Protein AF-A0A3D0DB04-F1 (afdb_monomer)

Solvent-accessible surface area (backbone atoms only — not comparable to full-atom values): 4594 Å² total; per-residue (Å²): 136,60,70,67,58,55,49,53,47,51,52,53,52,54,52,30,53,76,70,73,44,87,75,53,72,70,50,48,68,52,48,49,60,51,51,52,53,50,52,53,48,51,56,49,46,53,68,78,48,65,74,71,92,62,82,73,71,76,68,84,67,77,89,76,82,83,78,83,76,87,130

Foldseek 3Di:
DPPVLVVLLVVVCVVCVVVVHDDDPVNSVVVSVVVVVVVVVVVVCCVVCVPPDDPPPPDPPPPDDPPPDDD

Nearest PDB structures (foldseek):
  4ne1-assembly1_K  TM=5.941E-01  e=7.898E+00  Homo sapiens
  8i7j-assembly1_N  TM=3.890E-01  e=5.230E+00  Kluyveromyces lactis NRRL Y-1140

pLDDT: mean 78.16, std 17.4, range [45.66, 97.0]

Structure (mmCIF, N/CA/C/O backbone):
data_AF-A0A3D0DB04-F1
#
_entry.id   AF-A0A3D0DB04-F1
#
loop_
_atom_site.group_PDB
_atom_site.id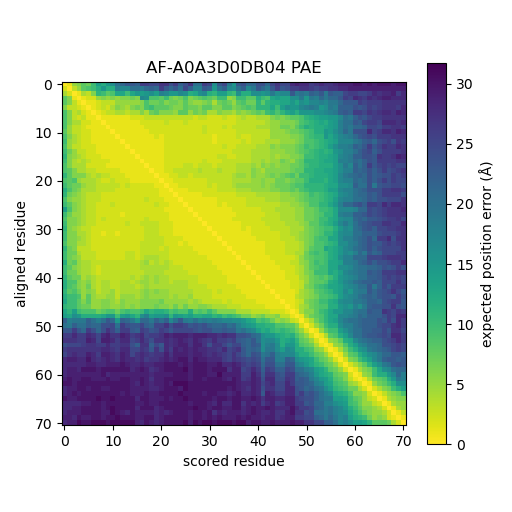
_atom_site.type_symbol
_atom_site.label_atom_id
_atom_site.label_alt_id
_atom_site.label_comp_id
_atom_site.label_asym_id
_atom_site.label_entity_id
_atom_site.label_seq_id
_atom_site.pdbx_PDB_ins_code
_atom_site.Cartn_x
_atom_site.Cartn_y
_atom_site.Cartn_z
_atom_site.occupancy
_atom_site.B_iso_or_equiv
_atom_site.auth_seq_id
_atom_site.auth_comp_id
_atom_site.auth_asym_id
_atom_site.auth_atom_id
_atom_site.pdbx_PDB_model_num
ATOM 1 N N . MET A 1 1 ? 14.569 12.788 5.812 1.00 51.62 1 MET A N 1
ATOM 2 C CA . MET A 1 1 ? 13.898 11.649 5.146 1.00 51.62 1 MET A CA 1
ATOM 3 C C . MET A 1 1 ? 12.403 11.567 5.505 1.00 51.62 1 MET A C 1
ATOM 5 O O . MET A 1 1 ? 11.840 10.491 5.392 1.00 51.62 1 MET A O 1
ATOM 9 N N . SER A 1 2 ? 11.725 12.663 5.885 1.00 60.00 2 SER A N 1
ATOM 10 C CA . SER A 1 2 ? 10.466 12.533 6.650 1.00 60.00 2 SER A CA 1
ATOM 11 C C . SER A 1 2 ? 9.189 13.047 5.968 1.00 60.00 2 SER A C 1
ATOM 13 O O . SER A 1 2 ? 8.135 12.504 6.246 1.00 60.00 2 SER A O 1
ATOM 15 N N . GLU A 1 3 ? 9.237 13.984 5.014 1.00 68.44 3 GLU A N 1
ATOM 16 C CA . GLU A 1 3 ? 7.991 14.504 4.402 1.00 68.44 3 GLU A CA 1
ATOM 17 C C . GLU A 1 3 ? 7.280 13.500 3.481 1.00 68.44 3 GLU A C 1
ATOM 19 O O . GLU A 1 3 ? 6.054 13.448 3.427 1.00 68.44 3 GLU A O 1
ATOM 24 N N . HIS A 1 4 ? 8.037 12.676 2.753 1.00 66.06 4 HIS A N 1
ATOM 25 C CA . HIS A 1 4 ? 7.453 11.786 1.748 1.00 66.06 4 HIS A CA 1
ATOM 26 C C . HIS A 1 4 ? 6.748 10.564 2.364 1.00 66.06 4 HIS A C 1
ATOM 28 O O . HIS A 1 4 ? 5.682 10.168 1.897 1.00 66.06 4 HIS A O 1
ATOM 34 N N . ALA A 1 5 ? 7.306 9.997 3.440 1.00 67.75 5 ALA A N 1
ATOM 35 C CA . ALA A 1 5 ? 6.699 8.872 4.155 1.00 67.75 5 ALA A CA 1
ATOM 36 C C . ALA A 1 5 ? 5.415 9.295 4.892 1.00 67.75 5 ALA A C 1
ATOM 38 O O . ALA A 1 5 ? 4.420 8.568 4.865 1.00 67.75 5 ALA A O 1
ATOM 39 N N . ASP A 1 6 ? 5.410 10.499 5.473 1.00 78.81 6 ASP A N 1
ATOM 40 C CA . ASP A 1 6 ? 4.230 11.064 6.132 1.00 78.81 6 ASP A CA 1
ATOM 41 C C . ASP A 1 6 ? 3.089 11.316 5.133 1.00 78.81 6 ASP A C 1
ATOM 43 O O . ASP A 1 6 ? 1.927 11.040 5.437 1.00 78.81 6 ASP A O 1
ATOM 47 N N . SER A 1 7 ? 3.412 11.746 3.908 1.00 86.06 7 SER A N 1
ATOM 48 C CA . SER A 1 7 ? 2.420 11.930 2.839 1.00 86.06 7 SER A CA 1
ATOM 49 C C . SER A 1 7 ? 1.775 10.609 2.407 1.00 86.06 7 SER A C 1
ATOM 51 O O . SER A 1 7 ? 0.550 10.504 2.360 1.00 86.06 7 SER A O 1
ATOM 53 N N . VAL A 1 8 ? 2.574 9.567 2.147 1.00 87.56 8 VAL A N 1
ATOM 54 C CA . VAL A 1 8 ? 2.056 8.243 1.742 1.00 87.56 8 VAL A CA 1
ATOM 55 C C . VAL A 1 8 ? 1.185 7.635 2.837 1.00 87.56 8 VAL A C 1
ATOM 57 O O . VAL A 1 8 ? 0.121 7.074 2.566 1.00 87.56 8 VAL A O 1
ATOM 60 N N . ARG A 1 9 ? 1.603 7.786 4.096 1.00 91.75 9 ARG A N 1
ATOM 61 C CA . ARG A 1 9 ? 0.824 7.345 5.250 1.00 91.75 9 ARG A CA 1
ATOM 62 C C . ARG A 1 9 ? -0.561 7.997 5.278 1.00 91.75 9 ARG A C 1
ATOM 64 O O . ARG A 1 9 ? -1.559 7.300 5.456 1.00 91.75 9 ARG A O 1
ATOM 71 N N . GLN A 1 10 ? -0.638 9.313 5.079 1.00 92.69 10 GLN A N 1
ATOM 72 C CA . GLN A 1 10 ? -1.914 10.033 5.044 1.00 92.69 10 GLN A CA 1
ATOM 73 C C . GLN A 1 10 ? -2.808 9.577 3.887 1.00 92.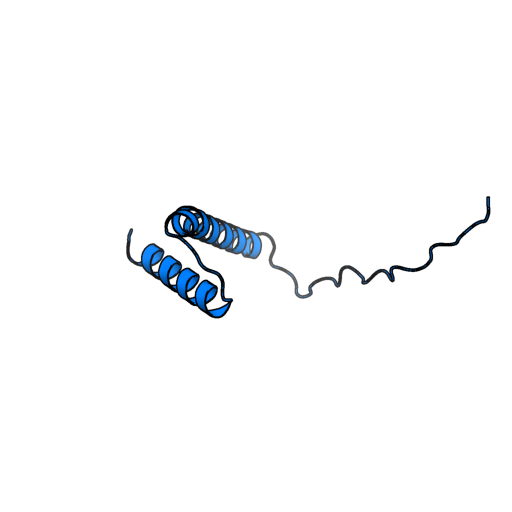69 10 GLN A C 1
ATOM 75 O O . GLN A 1 10 ? -4.004 9.356 4.091 1.00 92.69 10 GLN A O 1
ATOM 80 N N . GLU A 1 11 ? -2.244 9.378 2.697 1.00 92.75 11 GLU A N 1
ATOM 81 C CA . GLU A 1 11 ? -2.991 8.884 1.537 1.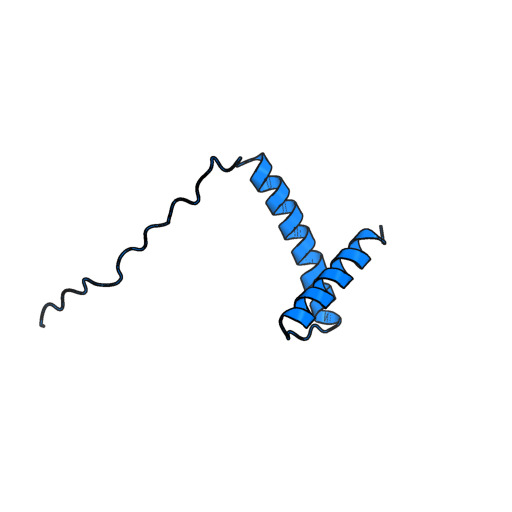00 92.75 11 GLU A CA 1
ATOM 82 C C . GLU A 1 11 ? -3.582 7.490 1.778 1.00 92.75 11 GLU A C 1
ATOM 84 O O . GLU A 1 11 ? -4.761 7.263 1.494 1.00 92.75 11 GLU A O 1
ATOM 89 N N . LEU A 1 12 ? -2.808 6.574 2.369 1.00 92.62 12 LEU A N 1
ATOM 90 C CA . LEU A 1 12 ? -3.277 5.229 2.710 1.00 9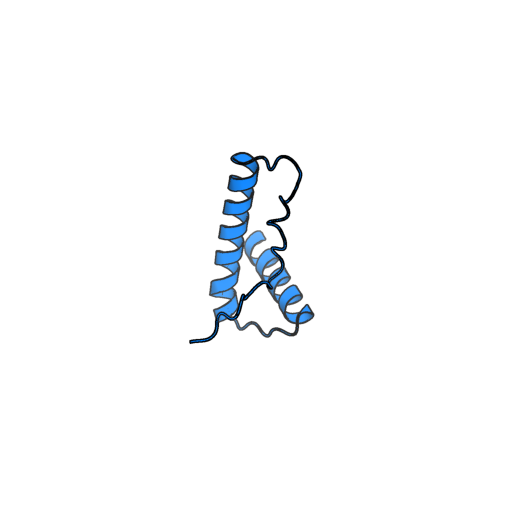2.62 12 LEU A CA 1
ATOM 91 C C . LEU A 1 12 ? -4.402 5.259 3.752 1.00 92.62 12 LEU A C 1
ATOM 93 O O . LEU A 1 12 ? -5.387 4.533 3.609 1.00 92.62 12 LEU A O 1
ATOM 97 N N . ILE A 1 13 ? -4.318 6.143 4.752 1.00 94.38 13 ILE A N 1
ATOM 98 C CA . ILE A 1 13 ? -5.395 6.349 5.734 1.00 94.38 13 ILE A CA 1
ATOM 99 C C . ILE A 1 13 ? -6.668 6.862 5.048 1.00 94.38 13 ILE A C 1
ATOM 101 O O . ILE A 1 13 ? -7.764 6.366 5.322 1.00 94.38 13 ILE A O 1
ATOM 105 N N . LEU A 1 14 ? -6.548 7.853 4.160 1.00 95.38 14 LEU A N 1
ATOM 106 C CA . LEU A 1 14 ? -7.689 8.407 3.427 1.00 95.38 14 LEU A CA 1
ATOM 107 C C . LEU A 1 14 ? -8.332 7.358 2.513 1.00 95.38 14 LEU A C 1
ATOM 109 O O . LEU A 1 14 ? -9.561 7.239 2.480 1.00 95.38 14 LEU A O 1
ATO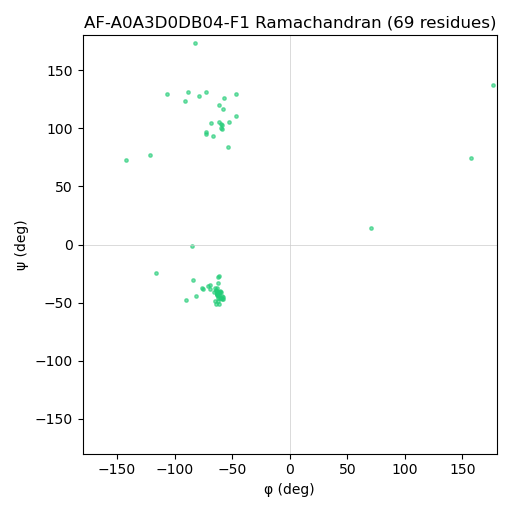M 113 N N . LEU A 1 15 ? -7.518 6.562 1.819 1.00 94.94 15 LEU A N 1
ATOM 114 C CA . LEU A 1 15 ? -7.987 5.469 0.975 1.00 94.94 15 LEU A CA 1
ATOM 115 C C . LEU A 1 15 ? -8.720 4.405 1.796 1.00 94.94 15 LEU A C 1
ATOM 117 O O . LEU A 1 15 ? -9.837 4.033 1.438 1.00 94.94 15 LEU A O 1
ATOM 121 N N . ALA A 1 16 ? -8.136 3.956 2.908 1.00 94.75 16 ALA A N 1
ATOM 122 C CA . ALA A 1 16 ? -8.752 2.968 3.786 1.00 94.75 16 ALA A CA 1
ATOM 123 C C . ALA A 1 16 ? -10.102 3.456 4.325 1.00 94.75 16 ALA A C 1
ATOM 125 O O . ALA A 1 16 ? -11.095 2.735 4.232 1.00 94.75 16 ALA A O 1
ATOM 126 N N . ARG A 1 17 ? -10.182 4.720 4.766 1.00 94.81 17 ARG A N 1
ATOM 127 C CA . ARG A 1 17 ? -11.444 5.348 5.190 1.00 94.81 17 ARG A CA 1
ATOM 128 C C . ARG A 1 17 ? -12.496 5.337 4.087 1.00 94.81 17 ARG A C 1
ATOM 130 O O . ARG A 1 17 ? -13.640 4.982 4.354 1.00 94.81 17 ARG A O 1
ATOM 137 N N . ARG A 1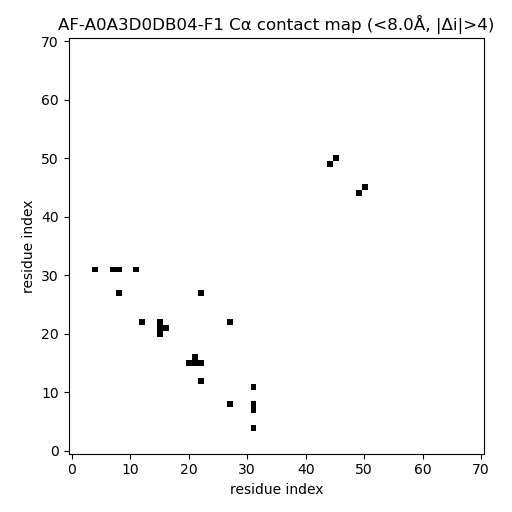 18 ? -12.120 5.684 2.851 1.00 97.00 18 ARG A N 1
ATOM 138 C CA . ARG A 1 18 ? -13.031 5.656 1.693 1.00 97.00 18 ARG A CA 1
ATOM 139 C C . ARG A 1 18 ? -13.546 4.246 1.395 1.00 97.00 18 ARG A C 1
ATOM 141 O O . ARG A 1 18 ? -14.680 4.099 0.955 1.00 97.00 18 ARG A O 1
ATOM 148 N N . LEU A 1 19 ? -12.726 3.227 1.643 1.00 96.12 19 LEU A N 1
ATOM 149 C CA . LEU A 1 19 ? -13.082 1.817 1.477 1.00 96.12 19 LEU A CA 1
ATOM 150 C C . LEU A 1 19 ? -13.804 1.222 2.701 1.00 96.12 19 LEU A C 1
ATOM 152 O O . LEU A 1 19 ? -14.166 0.050 2.677 1.00 96.12 19 LEU A O 1
ATOM 156 N N . GLY A 1 20 ? -14.010 1.997 3.772 1.00 95.75 20 GLY A N 1
ATOM 157 C CA . GLY A 1 20 ? -14.599 1.505 5.021 1.00 95.75 20 GLY A CA 1
ATOM 158 C C . GLY A 1 20 ? -13.680 0.573 5.823 1.00 95.75 20 GLY A C 1
ATOM 159 O O . GLY A 1 20 ? -14.142 -0.102 6.742 1.00 95.75 20 GLY A O 1
ATOM 160 N N . ILE A 1 21 ? -12.387 0.535 5.498 1.00 96.19 21 ILE A N 1
ATOM 161 C CA . ILE A 1 21 ? -11.373 -0.274 6.175 1.00 96.19 21 ILE A CA 1
ATOM 162 C C . ILE A 1 21 ? -10.801 0.539 7.336 1.00 96.19 21 ILE A C 1
ATOM 164 O O . ILE A 1 21 ? -10.413 1.699 7.177 1.00 96.19 21 ILE A O 1
ATOM 168 N N . ARG A 1 22 ? -10.730 -0.071 8.519 1.00 92.62 22 ARG A N 1
ATOM 169 C CA . ARG A 1 22 ? -10.012 0.506 9.658 1.00 92.62 22 ARG A CA 1
ATOM 170 C C . ARG A 1 22 ? -8.574 0.011 9.622 1.00 92.62 22 ARG A C 1
ATOM 172 O O . ARG A 1 22 ? -8.364 -1.193 9.623 1.00 92.62 22 ARG A O 1
ATOM 179 N N . LEU A 1 23 ? -7.629 0.944 9.604 1.00 92.12 23 LEU A N 1
ATOM 180 C CA . LEU A 1 23 ? -6.209 0.661 9.791 1.00 92.12 23 LEU A CA 1
ATOM 181 C C . LEU A 1 23 ? -5.797 1.141 11.178 1.00 92.12 23 LEU A C 1
ATOM 183 O O . LEU A 1 23 ? -6.105 2.273 11.566 1.00 92.12 23 LEU A O 1
ATOM 187 N N . THR A 1 24 ? -5.136 0.264 11.916 1.00 95.50 24 THR A N 1
ATOM 188 C CA . THR A 1 24 ? -4.451 0.582 13.164 1.00 95.50 24 THR A CA 1
ATOM 189 C C . THR A 1 24 ? -3.063 1.158 12.883 1.00 95.50 24 THR A C 1
ATOM 191 O O . THR A 1 24 ? -2.600 1.197 11.743 1.00 95.50 24 THR A O 1
ATOM 194 N N . GLU A 1 25 ? -2.392 1.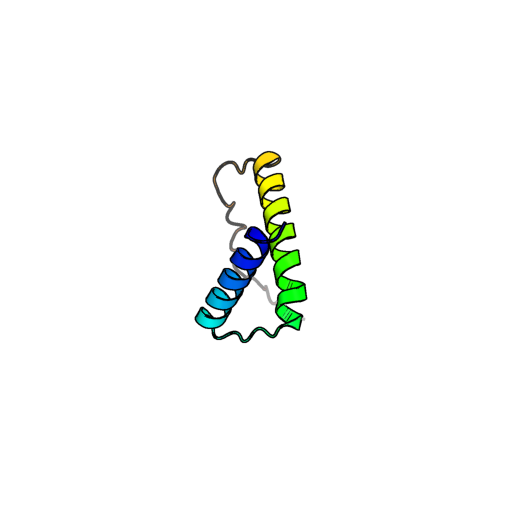623 13.933 1.00 92.69 25 GLU A N 1
ATOM 195 C CA . GLU A 1 25 ? -1.005 2.088 13.845 1.00 92.69 25 GLU A CA 1
ATOM 196 C C . GLU A 1 25 ? -0.057 0.957 13.406 1.00 92.69 25 GLU A C 1
ATOM 198 O O . GLU A 1 25 ? 0.767 1.162 12.519 1.00 92.69 25 GLU A O 1
ATOM 203 N N . GLU A 1 26 ? -0.252 -0.253 13.941 1.00 95.50 26 GLU A N 1
ATOM 204 C CA . GLU A 1 26 ? 0.514 -1.458 13.591 1.00 95.50 26 GLU A CA 1
ATOM 205 C C . GLU A 1 26 ? 0.304 -1.861 12.122 1.00 95.50 26 GLU A C 1
ATOM 207 O O . GLU A 1 26 ? 1.260 -2.177 11.414 1.00 95.50 26 GLU A O 1
ATOM 212 N N . ASP A 1 27 ? -0.929 -1.752 11.610 1.00 95.31 27 ASP A N 1
ATOM 213 C CA . ASP A 1 27 ? -1.198 -1.989 10.186 1.00 95.31 27 ASP A CA 1
ATOM 214 C C . ASP A 1 27 ? -0.419 -1.006 9.302 1.00 95.31 27 ASP A C 1
ATOM 216 O O . ASP A 1 27 ? 0.118 -1.380 8.259 1.00 95.31 27 ASP A O 1
ATOM 220 N N . LEU A 1 28 ? -0.338 0.264 9.707 1.00 93.06 28 LEU A N 1
ATOM 221 C CA . LEU A 1 28 ? 0.370 1.294 8.948 1.00 93.06 28 LEU A CA 1
ATOM 222 C C . LEU A 1 28 ? 1.887 1.073 8.957 1.00 93.06 28 LEU A C 1
ATOM 224 O O . LEU A 1 28 ? 2.529 1.315 7.933 1.00 93.06 28 LEU A O 1
ATOM 228 N N . GLU A 1 29 ? 2.452 0.566 10.055 1.00 93.44 29 GLU A N 1
ATOM 229 C CA . GLU A 1 29 ? 3.865 0.168 10.134 1.00 93.44 29 GLU A CA 1
ATOM 230 C C . GLU A 1 29 ? 4.218 -0.958 9.149 1.00 93.44 29 GLU A C 1
ATOM 232 O O . GLU A 1 29 ? 5.352 -1.027 8.674 1.00 93.44 29 GLU A O 1
ATOM 237 N N . ILE A 1 30 ? 3.249 -1.800 8.779 1.00 94.62 30 ILE A N 1
ATOM 238 C CA . ILE A 1 30 ? 3.430 -2.890 7.809 1.00 94.62 30 ILE A CA 1
ATOM 239 C C . ILE A 1 30 ? 3.143 -2.420 6.377 1.00 94.62 30 ILE A C 1
ATOM 241 O O . ILE A 1 30 ? 3.913 -2.690 5.448 1.00 94.62 30 ILE A O 1
ATOM 245 N N . VAL A 1 31 ? 2.024 -1.721 6.174 1.00 93.31 31 VAL A N 1
ATOM 246 C CA . VAL A 1 31 ? 1.509 -1.394 4.838 1.00 93.31 31 VAL A CA 1
ATOM 247 C C . VAL A 1 31 ? 2.316 -0.279 4.177 1.00 93.31 31 VAL A C 1
ATOM 249 O O . VAL A 1 31 ? 2.571 -0.365 2.976 1.00 93.31 31 VAL A O 1
ATOM 252 N N . VAL A 1 32 ? 2.763 0.740 4.922 1.00 93.25 32 VAL A N 1
ATOM 253 C CA . VAL A 1 32 ? 3.529 1.861 4.344 1.00 93.25 32 VAL A CA 1
ATOM 254 C C . VAL A 1 32 ? 4.845 1.371 3.710 1.00 93.25 32 VAL A C 1
ATOM 256 O O . VAL A 1 32 ? 5.063 1.651 2.526 1.00 93.25 32 VAL A O 1
ATOM 259 N N . PRO A 1 33 ? 5.703 0.579 4.390 1.00 92.69 33 PRO A N 1
ATOM 260 C CA . PRO A 1 33 ? 6.912 0.040 3.763 1.00 92.69 33 PRO A CA 1
ATOM 261 C C . PRO A 1 33 ? 6.621 -0.904 2.592 1.00 92.69 33 PRO A C 1
ATOM 263 O O . PRO A 1 33 ? 7.339 -0.885 1.589 1.00 92.69 33 PRO A O 1
ATOM 266 N N . ALA A 1 34 ? 5.572 -1.727 2.696 1.00 92.50 34 ALA A N 1
ATOM 267 C CA . ALA A 1 34 ? 5.176 -2.632 1.621 1.00 92.50 34 ALA A CA 1
ATOM 268 C C . ALA A 1 34 ? 4.755 -1.860 0.361 1.00 92.50 34 ALA A C 1
ATOM 270 O O . ALA A 1 34 ? 5.184 -2.202 -0.741 1.00 92.50 34 ALA A O 1
ATOM 271 N N . TYR A 1 35 ? 3.982 -0.784 0.525 1.00 92.12 35 TYR A N 1
ATOM 272 C CA . TYR A 1 35 ? 3.576 0.093 -0.568 1.00 92.12 35 TYR A CA 1
ATOM 273 C C . TYR A 1 35 ? 4.787 0.692 -1.293 1.00 92.12 35 TYR A C 1
ATOM 275 O O . TYR A 1 35 ? 4.860 0.618 -2.519 1.00 92.12 35 TYR A O 1
ATOM 283 N N . HIS A 1 36 ? 5.773 1.209 -0.552 1.00 90.69 36 HIS A N 1
ATOM 284 C CA . HIS A 1 36 ? 7.003 1.737 -1.147 1.00 90.69 36 HIS A CA 1
ATOM 285 C C . HIS A 1 36 ? 7.762 0.681 -1.959 1.00 90.69 36 HIS A C 1
ATOM 287 O O . HIS A 1 36 ? 8.113 0.935 -3.109 1.00 90.69 36 HIS A O 1
ATOM 293 N N . ARG A 1 37 ? 7.939 -0.530 -1.416 1.00 91.44 37 ARG A N 1
ATOM 294 C CA . ARG A 1 37 ? 8.597 -1.628 -2.148 1.00 91.44 37 ARG A CA 1
ATOM 295 C C . ARG A 1 37 ? 7.861 -2.001 -3.432 1.00 91.44 37 ARG A C 1
ATOM 297 O O . ARG A 1 37 ? 8.494 -2.267 -4.450 1.00 91.44 37 ARG A O 1
ATOM 304 N N . VAL A 1 38 ? 6.529 -2.022 -3.401 1.00 93.06 38 VAL A N 1
ATOM 305 C CA . VAL A 1 38 ? 5.720 -2.297 -4.596 1.00 93.06 38 VAL A CA 1
ATOM 306 C C . VAL A 1 38 ? 5.886 -1.187 -5.635 1.00 93.06 38 VAL A C 1
ATOM 308 O O . VAL A 1 38 ? 6.021 -1.498 -6.814 1.00 93.06 38 VAL A O 1
ATOM 311 N N . GLN A 1 39 ? 5.924 0.084 -5.225 1.00 89.56 39 GLN A N 1
ATOM 312 C CA . GLN A 1 39 ? 6.168 1.211 -6.134 1.00 89.56 39 GLN A CA 1
ATOM 313 C C . GLN A 1 39 ? 7.549 1.124 -6.798 1.00 89.56 39 GLN A C 1
ATOM 315 O O . GLN A 1 39 ? 7.658 1.281 -8.014 1.00 89.56 39 GLN A O 1
ATOM 320 N N . GLU A 1 40 ? 8.593 0.806 -6.031 1.00 90.25 40 GLU A N 1
ATOM 321 C CA . GLU A 1 40 ? 9.947 0.593 -6.559 1.00 90.25 40 GLU A CA 1
ATOM 322 C C . GLU A 1 40 ? 9.986 -0.559 -7.567 1.00 90.25 40 GLU A C 1
ATOM 324 O O . GLU A 1 40 ? 10.528 -0.416 -8.666 1.00 90.25 40 GLU A O 1
ATOM 329 N N . LEU A 1 41 ? 9.348 -1.684 -7.231 1.00 90.25 41 LEU A N 1
ATOM 330 C CA . LEU A 1 41 ? 9.252 -2.830 -8.127 1.00 90.25 41 LEU A CA 1
ATOM 331 C C . LEU A 1 41 ? 8.475 -2.486 -9.403 1.00 90.25 41 LEU A C 1
ATOM 333 O O . LEU A 1 41 ? 8.906 -2.852 -10.491 1.00 90.25 41 LEU A O 1
ATOM 337 N N . GLN A 1 42 ? 7.361 -1.758 -9.306 1.00 88.38 42 GLN A N 1
ATOM 338 C CA . GLN A 1 42 ? 6.609 -1.310 -10.481 1.00 88.38 42 GLN A CA 1
ATOM 339 C C . GLN A 1 42 ? 7.442 -0.386 -11.372 1.00 88.38 42 GLN A C 1
ATOM 341 O O . GLN A 1 42 ? 7.401 -0.524 -12.594 1.00 88.38 42 GLN A O 1
ATOM 346 N N . ALA A 1 43 ? 8.208 0.535 -10.783 1.00 88.31 43 ALA A N 1
ATOM 347 C CA . ALA A 1 43 ? 9.103 1.411 -11.531 1.00 88.31 43 ALA A CA 1
ATOM 348 C C . ALA A 1 43 ? 10.192 0.614 -12.263 1.00 88.31 43 ALA A C 1
ATOM 350 O O . ALA A 1 43 ? 10.484 0.902 -13.423 1.00 88.31 43 ALA A O 1
ATOM 351 N N . TYR A 1 44 ? 10.756 -0.410 -11.617 1.00 89.06 44 TYR A N 1
ATOM 352 C CA . TYR A 1 44 ? 11.710 -1.325 -12.241 1.00 89.06 44 TYR A CA 1
ATOM 353 C C . TYR A 1 44 ? 11.070 -2.127 -13.382 1.00 89.06 44 TYR A C 1
ATOM 355 O O . TYR A 1 44 ? 11.563 -2.101 -14.506 1.00 89.06 44 TYR A O 1
ATOM 363 N N . LEU A 1 45 ? 9.926 -2.768 -13.130 1.00 85.69 45 LEU A N 1
ATOM 364 C CA . LEU A 1 45 ? 9.233 -3.585 -14.126 1.00 85.69 45 LEU A CA 1
ATOM 365 C C . LEU A 1 45 ? 8.837 -2.776 -15.361 1.00 85.69 45 LEU A C 1
ATOM 367 O O . LEU A 1 45 ? 9.033 -3.256 -16.465 1.00 85.69 45 LEU A O 1
ATOM 371 N N . ARG A 1 46 ? 8.355 -1.537 -15.208 1.00 84.62 46 ARG A N 1
ATOM 372 C CA . ARG A 1 46 ? 8.038 -0.668 -16.359 1.00 84.62 46 ARG A CA 1
ATOM 373 C C . ARG A 1 46 ? 9.257 -0.327 -17.218 1.00 84.62 46 ARG A C 1
ATOM 375 O O . ARG A 1 46 ? 9.091 -0.029 -18.395 1.00 84.62 46 ARG A O 1
ATOM 382 N N . ARG A 1 47 ? 10.458 -0.315 -16.631 1.00 84.62 47 ARG A N 1
ATOM 383 C CA . ARG A 1 47 ? 11.711 -0.045 -17.350 1.00 84.62 47 ARG A CA 1
ATOM 384 C C . ARG A 1 47 ? 12.234 -1.280 -18.073 1.00 84.62 47 ARG A C 1
ATOM 386 O O . ARG A 1 47 ? 12.666 -1.158 -19.211 1.00 84.62 47 ARG A O 1
ATOM 393 N N . GLU A 1 48 ? 12.209 -2.433 -17.411 1.00 82.44 48 GLU A N 1
ATOM 394 C CA . GLU A 1 48 ? 12.765 -3.685 -17.948 1.00 82.44 48 GLU A CA 1
ATOM 395 C C . GLU A 1 48 ? 11.795 -4.425 -18.872 1.00 82.44 48 GLU A C 1
ATOM 397 O O . GLU A 1 48 ? 12.202 -5.108 -19.806 1.00 82.44 48 GLU A O 1
ATOM 402 N N . LEU A 1 49 ? 10.499 -4.282 -18.612 1.00 73.56 49 LEU A N 1
ATOM 403 C CA . LEU A 1 49 ? 9.409 -4.809 -19.414 1.00 73.56 49 LEU A CA 1
ATOM 404 C C . LEU A 1 49 ? 8.549 -3.615 -19.835 1.00 73.56 49 LEU A C 1
ATOM 406 O O . LEU A 1 49 ? 7.501 -3.379 -19.222 1.00 73.56 49 LEU A O 1
ATOM 410 N N . PRO A 1 50 ? 8.983 -2.818 -20.832 1.00 63.78 50 PRO A N 1
ATOM 411 C CA . PRO A 1 50 ? 8.093 -1.854 -21.454 1.00 63.78 50 PRO A CA 1
ATOM 412 C C . PRO A 1 50 ? 6.924 -2.664 -22.006 1.00 63.78 50 PRO A C 1
ATOM 414 O O . PRO A 1 50 ? 7.079 -3.410 -22.968 1.00 63.78 50 PRO A O 1
ATOM 417 N N . LEU A 1 51 ? 5.795 -2.621 -21.300 1.00 61.47 51 LEU A N 1
ATOM 418 C CA . LEU A 1 51 ? 4.583 -3.323 -21.685 1.00 61.47 51 LEU A CA 1
ATOM 419 C C . LEU A 1 51 ? 4.201 -2.775 -23.061 1.00 61.47 51 LEU A C 1
ATOM 421 O O . LEU A 1 51 ? 3.669 -1.670 -23.146 1.00 61.47 51 LEU A O 1
ATOM 425 N N . GLU A 1 52 ? 4.525 -3.506 -24.130 1.00 60.72 52 GLU A N 1
ATOM 426 C CA . GLU A 1 52 ? 3.868 -3.287 -25.410 1.00 60.72 52 GLU A CA 1
ATOM 427 C C . GLU A 1 52 ? 2.372 -3.473 -25.153 1.00 60.72 52 GLU A C 1
ATOM 429 O O . GLU A 1 52 ? 1.946 -4.432 -24.502 1.00 60.72 52 GLU A O 1
ATOM 434 N N . GLU A 1 53 ? 1.609 -2.455 -25.534 1.00 58.72 53 GLU A N 1
ATOM 435 C CA . GLU A 1 53 ? 0.190 -2.319 -25.257 1.00 58.72 53 GLU A CA 1
ATOM 436 C C . GLU A 1 53 ? -0.577 -3.564 -25.701 1.00 58.72 53 GLU A C 1
ATOM 438 O O . GLU A 1 53 ? -0.781 -3.808 -26.880 1.00 58.72 53 GLU A O 1
ATOM 443 N N . GLU A 1 54 ? -0.980 -4.368 -24.731 1.00 53.28 54 GLU A N 1
ATOM 444 C CA . GLU A 1 54 ? -2.350 -4.800 -24.464 1.00 53.28 54 GLU A CA 1
ATOM 445 C C . GLU A 1 54 ? -2.260 -5.792 -23.299 1.00 53.28 54 GLU A C 1
ATOM 447 O O . GLU A 1 54 ? -1.374 -6.653 -23.281 1.00 53.28 54 GLU A O 1
ATOM 452 N N . PRO A 1 55 ? -3.151 -5.735 -22.292 1.00 57.16 55 PRO A N 1
ATOM 453 C CA . PRO A 1 55 ? -3.325 -6.900 -21.452 1.00 57.16 55 PRO A CA 1
ATOM 454 C C . PRO A 1 55 ? -3.805 -8.000 -22.392 1.00 57.16 55 PRO A C 1
ATOM 456 O O . PRO A 1 55 ? -4.957 -7.969 -22.825 1.00 57.16 55 PRO A O 1
ATOM 459 N N . ALA A 1 56 ? -2.927 -8.952 -22.728 1.00 54.66 56 ALA A N 1
ATOM 460 C CA . ALA A 1 56 ? -3.354 -10.200 -23.329 1.00 54.66 56 ALA A CA 1
ATOM 461 C C . ALA A 1 56 ? -4.523 -10.663 -22.469 1.00 54.66 56 ALA A C 1
ATOM 463 O O . ALA A 1 56 ? -4.339 -10.938 -21.278 1.00 54.66 56 ALA A O 1
ATOM 464 N N . SER A 1 57 ? -5.738 -10.638 -23.025 1.00 52.41 57 SER A N 1
ATOM 465 C CA . SER A 1 57 ? -6.887 -11.203 -22.351 1.00 52.41 57 SER A CA 1
ATOM 466 C C . SER A 1 57 ? -6.491 -12.653 -22.137 1.00 52.41 57 SER A C 1
ATOM 468 O O . SER A 1 57 ? -6.487 -13.440 -23.087 1.00 52.41 57 SER A O 1
ATOM 470 N N . ILE A 1 58 ? -6.029 -12.994 -20.932 1.00 55.56 58 ILE A N 1
ATOM 471 C CA . ILE A 1 58 ? -5.818 -14.379 -20.551 1.00 55.56 58 ILE A CA 1
ATOM 472 C C . ILE A 1 58 ? -7.208 -14.949 -20.697 1.00 55.56 58 ILE A C 1
ATOM 474 O O . ILE A 1 58 ? -8.106 -14.578 -19.940 1.00 55.56 58 ILE A O 1
ATOM 478 N N . GLY A 1 59 ? -7.388 -15.687 -21.794 1.00 45.66 59 GLY A N 1
ATOM 479 C CA . GLY A 1 59 ? -8.690 -15.981 -22.346 1.00 45.66 59 GLY A CA 1
ATOM 480 C C . GLY A 1 59 ? -9.612 -16.412 -21.229 1.00 45.66 59 GLY A C 1
ATOM 481 O O . GLY A 1 59 ? -9.256 -17.287 -20.434 1.00 45.66 59 GLY A O 1
ATOM 482 N N . ALA A 1 60 ? -10.785 -15.788 -21.178 1.00 51.59 60 ALA A N 1
ATOM 483 C CA . ALA A 1 60 ? -11.946 -16.390 -20.567 1.00 51.59 60 ALA A CA 1
ATOM 484 C C . ALA A 1 60 ? -12.126 -17.757 -21.241 1.00 51.59 60 ALA A C 1
ATOM 486 O O . ALA A 1 60 ? -12.826 -17.888 -22.241 1.00 51.59 60 ALA A O 1
ATOM 487 N N . ARG A 1 61 ? -11.411 -18.781 -20.759 1.00 52.12 61 ARG A N 1
ATOM 488 C CA . ARG A 1 61 ? -11.735 -20.159 -21.083 1.00 52.12 61 ARG A CA 1
ATOM 489 C C . ARG A 1 61 ? -13.140 -20.328 -20.521 1.00 52.12 61 ARG A C 1
ATOM 491 O O . ARG A 1 61 ? -13.308 -20.107 -19.318 1.00 52.12 61 ARG A O 1
ATOM 498 N N . PRO A 1 62 ? -14.148 -20.649 -21.342 1.00 47.56 62 PRO A N 1
ATOM 499 C CA . PRO A 1 62 ? -15.447 -20.981 -20.798 1.00 47.56 62 PRO A CA 1
ATOM 500 C C . PRO A 1 62 ? -15.236 -22.162 -19.850 1.00 47.56 62 PRO A C 1
ATOM 502 O O . PRO A 1 62 ? -14.764 -23.229 -20.242 1.00 47.56 62 PRO A O 1
ATOM 505 N N . VAL A 1 63 ? -15.515 -21.938 -18.568 1.00 56.69 63 VAL A N 1
ATOM 506 C CA . VAL A 1 63 ? -15.661 -23.012 -17.593 1.00 56.69 63 VAL A CA 1
ATOM 507 C C . VAL A 1 63 ? -16.917 -23.763 -18.011 1.00 56.69 63 VAL A C 1
ATOM 509 O O . VAL A 1 63 ? -18.022 -23.352 -17.674 1.00 56.69 63 VAL A O 1
ATOM 512 N N . GLY A 1 64 ? -16.766 -24.813 -18.814 1.00 55.88 64 GLY A N 1
ATOM 513 C CA . GLY A 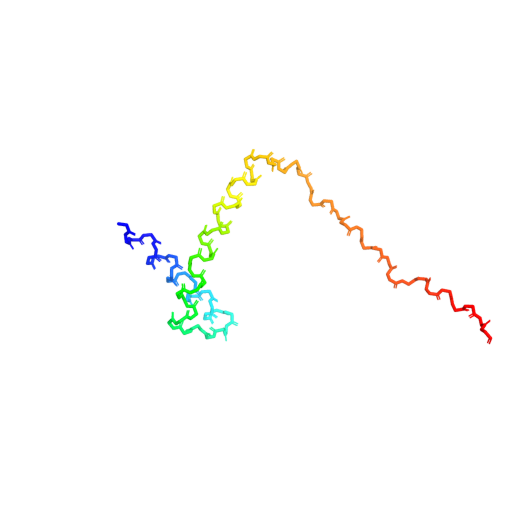1 64 ? -17.905 -25.643 -19.182 1.00 55.88 64 GLY A CA 1
ATOM 514 C C . GLY A 1 64 ? -17.734 -26.438 -20.461 1.00 55.88 64 GLY A C 1
ATOM 515 O O . GLY A 1 64 ? -18.396 -26.134 -21.436 1.00 55.88 64 GLY A O 1
ATOM 516 N N . GLU A 1 65 ? -16.941 -27.505 -20.413 1.00 54.94 65 GLU A N 1
ATOM 517 C CA . GLU A 1 65 ? -17.362 -28.795 -20.977 1.00 54.94 65 GLU A CA 1
ATOM 518 C C . GLU A 1 65 ? -16.840 -29.902 -20.053 1.00 54.94 65 GLU A C 1
ATOM 520 O O . GLU A 1 65 ? -15.880 -30.609 -20.352 1.00 54.94 65 GLU A O 1
ATOM 525 N N . VAL A 1 66 ? -17.457 -30.035 -18.874 1.00 61.31 66 VAL A N 1
ATOM 526 C CA . VAL A 1 66 ? -17.357 -31.290 -18.122 1.00 61.31 66 VAL A CA 1
ATOM 527 C C . VAL A 1 66 ? -18.216 -32.298 -18.879 1.00 61.31 66 VAL A C 1
ATOM 529 O O . VAL A 1 66 ? -19.438 -32.318 -18.742 1.00 61.31 66 VAL A O 1
ATOM 532 N N . LYS A 1 67 ? -17.582 -33.106 -19.729 1.00 55.91 67 LYS A N 1
ATOM 533 C CA . LYS A 1 67 ? -18.206 -34.318 -20.256 1.00 55.91 67 LYS A CA 1
ATOM 534 C C . LYS A 1 67 ? -18.345 -35.292 -19.087 1.00 55.91 67 LYS A C 1
ATOM 536 O O . LYS A 1 67 ? -17.355 -35.846 -18.624 1.00 55.91 67 LYS A O 1
ATOM 541 N N . ASN A 1 68 ? -19.565 -35.450 -18.579 1.00 54.81 68 ASN A N 1
ATOM 542 C CA . ASN A 1 68 ? -19.895 -36.531 -17.657 1.00 54.81 68 ASN A CA 1
ATOM 543 C C . ASN A 1 68 ? -19.945 -37.833 -18.463 1.00 54.81 68 ASN A C 1
ATOM 545 O O . ASN A 1 68 ? -20.964 -38.135 -19.083 1.00 54.81 68 ASN A O 1
ATOM 549 N N . GLU A 1 69 ? -18.847 -38.583 -18.488 1.00 51.94 69 GLU A N 1
ATOM 550 C CA . GLU A 1 69 ? -18.898 -39.988 -18.893 1.00 51.94 69 GLU A CA 1
ATOM 551 C C . GLU A 1 69 ? -19.421 -40.812 -17.702 1.00 51.94 69 GLU A C 1
ATOM 553 O O . GLU A 1 69 ? -18.924 -40.641 -16.585 1.00 51.94 69 GLU A O 1
ATOM 558 N N . PRO A 1 70 ? -20.464 -41.643 -17.885 1.00 61.75 70 PRO A N 1
ATOM 559 C CA . PRO A 1 70 ? -21.004 -42.456 -16.803 1.00 61.75 70 PRO A CA 1
ATOM 560 C C . PRO A 1 70 ? -20.041 -43.602 -16.464 1.00 61.75 70 PRO A C 1
ATOM 562 O O . PRO A 1 70 ? -19.593 -44.319 -17.361 1.00 61.75 70 PRO A O 1
ATOM 565 N N . PHE A 1 71 ? -19.758 -43.770 -15.170 1.00 55.00 71 PHE A N 1
ATOM 566 C CA . PHE A 1 71 ? -19.239 -45.020 -14.605 1.00 55.00 71 PHE A CA 1
ATOM 567 C C . PHE A 1 71 ? -20.392 -45.983 -14.322 1.00 55.00 71 PHE A C 1
ATOM 569 O O . PHE A 1 71 ? -21.455 -45.498 -13.864 1.00 55.00 71 PHE A O 1
#

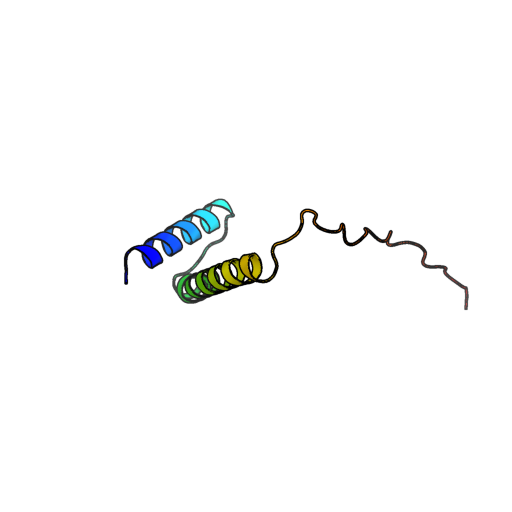Mean predicted aligned error: 13.03 Å

Sequence (71 aa):
MSEHADSVRQELILLARRLGIRLTEEDLEIVVPAYHRVQELQAYLRRELPLEEEPASIGARPVGEVKNEPF

Secondary structure (DSSP, 8-state):
--HHHHHHHHHHHHHHHHTT----HHHHHHHHHHHHHHHHHHHHHHHHS---S---------S--------

Radius of gyration: 20.76 Å; Cα contacts (8 Å, |Δi|>4): 13; chains: 1; bounding box: 35×60×39 Å